Protein AF-A0A932XT31-F1 (afdb_monomer_lite)

Sequence (145 aa):
MKSQLTGRKRIWKVDCRSLEIVIAASFEWRELFDVLKGSFRTCSSNENVLETQMYALVHQCCHSNNSASRKLEFLLNYRYQRFIEAVCQMDPSEVLQWVLSYSFGKKPGLAGITWAIGSDAREGFDCIRRHFHQRLQIYSVRKLL

Structure (mmCIF, N/CA/C/O backbone):
data_AF-A0A932XT31-F1
#
_entry.id   AF-A0A932XT31-F1
#
loop_
_atom_site.group_PDB
_atom_site.id
_atom_site.type_symbol
_atom_site.label_atom_id
_atom_site.label_alt_id
_atom_site.label_comp_id
_atom_site.label_asym_id
_atom_site.label_entity_id
_atom_site.label_seq_id
_atom_site.pdbx_PDB_ins_code
_atom_site.Cartn_x
_atom_site.Cartn_y
_atom_site.Cartn_z
_atom_site.occupancy
_atom_site.B_iso_or_equiv
_atom_site.auth_seq_id
_atom_site.auth_comp_id
_atom_site.auth_asym_id
_atom_site.auth_atom_id
_atom_site.pdbx_PDB_model_num
ATOM 1 N N . MET A 1 1 ? 8.008 -24.699 5.579 1.00 38.16 1 MET A N 1
ATOM 2 C CA . MET A 1 1 ? 7.205 -23.541 6.036 1.00 38.16 1 MET A CA 1
ATOM 3 C C . MET A 1 1 ? 6.257 -23.125 4.918 1.00 38.16 1 MET A C 1
ATOM 5 O O . MET A 1 1 ? 6.727 -22.632 3.904 1.00 38.16 1 MET A O 1
ATOM 9 N N . LYS A 1 2 ? 4.950 -23.389 5.043 1.00 30.50 2 LYS A N 1
ATOM 10 C CA . LYS A 1 2 ? 3.938 -22.887 4.094 1.00 30.50 2 LYS A CA 1
ATOM 11 C C . LYS A 1 2 ? 3.689 -21.410 4.423 1.00 30.50 2 LYS A C 1
ATOM 13 O O . LYS A 1 2 ? 3.323 -21.120 5.557 1.00 30.50 2 LYS A O 1
ATOM 18 N N . SER A 1 3 ? 3.947 -20.487 3.494 1.00 38.25 3 SER A N 1
ATOM 19 C CA . SER A 1 3 ? 3.737 -19.058 3.751 1.00 38.25 3 SER A CA 1
ATOM 20 C C . SER A 1 3 ? 2.239 -18.752 3.872 1.00 38.25 3 SER A C 1
ATOM 22 O O . SER A 1 3 ? 1.445 -19.049 2.979 1.00 38.25 3 SER A O 1
ATOM 24 N N . GLN A 1 4 ? 1.852 -18.168 5.006 1.00 44.31 4 GLN A N 1
ATOM 25 C CA . GLN A 1 4 ? 0.501 -17.704 5.342 1.00 44.31 4 GLN A CA 1
ATOM 26 C C . GLN A 1 4 ? 0.131 -16.414 4.574 1.00 44.31 4 GLN A C 1
ATOM 28 O O . GLN A 1 4 ? -0.285 -15.426 5.163 1.00 44.31 4 GLN A O 1
ATOM 33 N N . LEU A 1 5 ? 0.308 -16.384 3.249 1.00 54.66 5 LEU A N 1
ATOM 34 C CA . LEU A 1 5 ? -0.118 -15.254 2.400 1.00 54.66 5 LEU A CA 1
ATOM 35 C C . LEU A 1 5 ? -1.476 -15.504 1.717 1.00 54.66 5 LEU A C 1
ATOM 37 O O . LEU A 1 5 ? -1.864 -14.779 0.799 1.00 54.66 5 LEU A O 1
ATOM 41 N N . THR A 1 6 ? -2.212 -16.532 2.139 1.00 56.25 6 THR A N 1
ATOM 42 C CA . THR A 1 6 ? -3.589 -16.777 1.698 1.00 56.25 6 THR A CA 1
ATOM 43 C C . THR A 1 6 ? -4.494 -15.689 2.272 1.00 56.25 6 THR A C 1
ATOM 45 O O . THR A 1 6 ? -4.632 -15.596 3.486 1.00 56.25 6 THR A O 1
ATOM 48 N N . GLY A 1 7 ? -5.091 -14.859 1.411 1.00 72.88 7 GLY A N 1
ATOM 49 C CA . GLY A 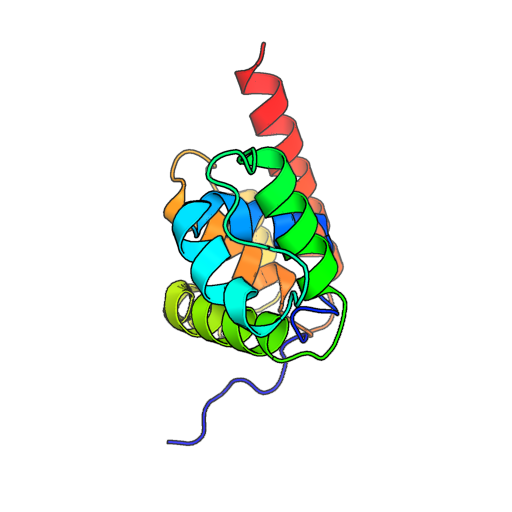1 7 ? -5.991 -13.774 1.832 1.00 72.88 7 GLY A CA 1
ATOM 50 C C . GLY A 1 7 ? -5.523 -12.361 1.489 1.00 72.88 7 GLY A C 1
ATOM 51 O O . GLY A 1 7 ? -6.047 -11.405 2.049 1.00 72.88 7 GLY A O 1
ATOM 52 N N . ARG A 1 8 ? -4.559 -12.197 0.571 1.00 89.12 8 ARG A N 1
ATOM 53 C CA . ARG A 1 8 ? -4.104 -10.872 0.125 1.00 89.12 8 ARG A CA 1
ATOM 54 C C . ARG A 1 8 ? -4.467 -10.550 -1.317 1.00 89.12 8 ARG A C 1
ATOM 56 O O . ARG A 1 8 ? -4.424 -11.401 -2.208 1.00 89.12 8 ARG A O 1
ATOM 63 N N . LYS A 1 9 ? -4.807 -9.283 -1.541 1.00 93.69 9 LYS A N 1
ATOM 64 C CA . LYS A 1 9 ? -4.980 -8.687 -2.860 1.00 93.69 9 LYS A CA 1
ATOM 65 C C . LYS A 1 9 ? -3.628 -8.689 -3.570 1.00 93.69 9 LYS A C 1
ATOM 67 O O . LYS A 1 9 ? -2.588 -8.409 -2.976 1.00 93.69 9 LYS A O 1
ATOM 72 N N . ARG A 1 10 ? -3.660 -8.994 -4.866 1.00 95.12 10 ARG A N 1
ATOM 73 C CA . ARG A 1 10 ? -2.512 -8.749 -5.745 1.00 95.12 10 ARG A CA 1
ATOM 74 C C . ARG A 1 10 ? -2.281 -7.246 -5.857 1.00 95.12 10 ARG A C 1
ATOM 76 O O . ARG A 1 10 ? -3.246 -6.494 -5.756 1.00 95.12 10 ARG A O 1
ATOM 83 N N . ILE A 1 11 ? -1.049 -6.815 -6.115 1.00 95.06 11 ILE A N 1
ATOM 84 C CA . ILE A 1 11 ? -0.699 -5.386 -6.207 1.00 95.06 11 ILE A CA 1
ATOM 85 C C . ILE A 1 11 ? -1.584 -4.618 -7.208 1.00 95.06 11 ILE A C 1
ATOM 87 O O . ILE A 1 11 ? -2.017 -3.516 -6.903 1.00 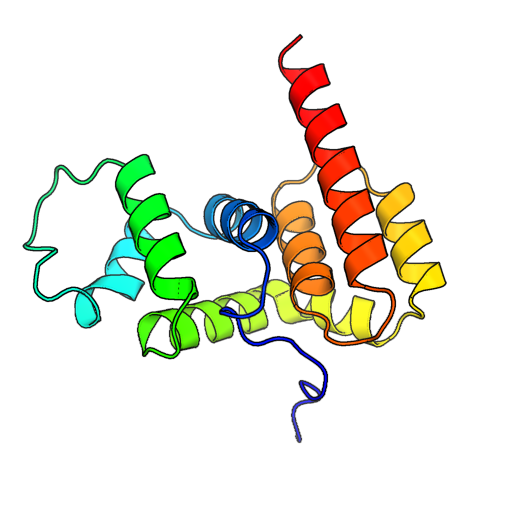95.06 11 ILE A O 1
ATOM 91 N N . TRP A 1 12 ? -1.980 -5.246 -8.323 1.00 94.44 12 TRP A N 1
ATOM 92 C CA . TRP A 1 12 ? -2.901 -4.676 -9.326 1.00 94.44 12 TRP A CA 1
ATOM 93 C C . TRP A 1 12 ? -4.380 -4.664 -8.913 1.00 94.44 12 TRP A C 1
ATOM 95 O O . TRP A 1 12 ? -5.249 -4.316 -9.706 1.00 94.44 12 TRP A O 1
ATOM 105 N N . LYS A 1 13 ? -4.693 -5.108 -7.695 1.00 94.88 13 LYS A N 1
ATOM 106 C CA . LYS A 1 13 ? -6.016 -5.001 -7.064 1.00 94.88 13 LYS A CA 1
ATOM 107 C C . LYS A 1 13 ? -6.003 -4.067 -5.848 1.00 94.88 13 LYS A C 1
ATOM 109 O O . LYS A 1 13 ? -7.050 -3.875 -5.232 1.00 94.88 13 LYS A O 1
ATOM 114 N N . VAL A 1 14 ? -4.838 -3.538 -5.469 1.00 95.25 14 VAL A N 1
ATOM 115 C CA . VAL A 1 14 ? -4.708 -2.514 -4.426 1.00 95.25 14 VAL A CA 1
ATOM 116 C C . VAL A 1 14 ? -5.075 -1.169 -5.043 1.00 95.25 14 VAL A C 1
ATOM 118 O O . VAL A 1 14 ? -4.770 -0.912 -6.206 1.00 95.25 14 VAL A O 1
ATOM 121 N N . ASP A 1 15 ? -5.758 -0.309 -4.291 1.00 94.56 15 ASP A N 1
ATOM 122 C CA . ASP A 1 15 ? -6.148 0.992 -4.822 1.00 94.56 15 ASP A CA 1
ATOM 123 C C . ASP A 1 15 ? -4.937 1.906 -5.057 1.00 94.56 15 ASP A C 1
ATOM 125 O O . ASP A 1 15 ? -3.917 1.827 -4.365 1.00 94.56 15 ASP A O 1
ATOM 129 N N . CYS A 1 16 ? -5.091 2.824 -6.010 1.00 94.06 16 CYS A N 1
ATOM 130 C CA . CYS A 1 16 ? -4.037 3.740 -6.430 1.00 94.06 16 CYS A CA 1
ATOM 131 C C . CYS A 1 16 ? -3.446 4.540 -5.266 1.00 94.06 16 CYS A C 1
ATOM 133 O O . CYS A 1 16 ? -2.236 4.728 -5.208 1.00 94.06 16 CYS A O 1
ATOM 135 N N . ARG A 1 17 ? -4.270 4.971 -4.302 1.00 93.31 17 ARG A N 1
ATOM 136 C CA . ARG A 1 17 ? -3.802 5.829 -3.213 1.00 93.31 17 ARG A CA 1
ATOM 137 C C . ARG A 1 17 ? -2.886 5.070 -2.262 1.00 93.31 17 ARG A C 1
ATOM 139 O O . ARG A 1 17 ? -1.835 5.588 -1.892 1.00 93.31 17 ARG A O 1
ATOM 146 N N . SER A 1 18 ? -3.258 3.843 -1.899 1.00 95.31 18 SER A N 1
ATOM 147 C CA . SER A 1 18 ? -2.384 2.957 -1.125 1.00 95.31 18 SER A CA 1
ATOM 148 C C . SER A 1 18 ? -1.078 2.677 -1.870 1.00 95.31 18 SER A C 1
ATOM 150 O O . SER A 1 18 ? -0.013 2.758 -1.262 1.00 95.31 18 SER A O 1
ATOM 152 N N . LEU A 1 19 ? -1.138 2.403 -3.178 1.00 94.50 19 LEU A N 1
ATOM 153 C CA . LEU A 1 19 ? 0.060 2.178 -3.994 1.00 94.50 19 LEU A CA 1
ATOM 154 C C . LEU A 1 19 ? 0.987 3.395 -3.998 1.00 94.50 19 LEU A C 1
ATOM 156 O O . LEU A 1 19 ? 2.166 3.250 -3.699 1.00 94.50 19 LEU A O 1
ATOM 160 N N . GLU A 1 20 ? 0.468 4.586 -4.281 1.00 91.38 20 GLU A N 1
ATOM 161 C CA . GLU A 1 20 ? 1.248 5.827 -4.322 1.00 91.38 20 GLU A CA 1
ATOM 162 C C . GLU A 1 20 ? 1.939 6.114 -2.987 1.00 91.38 20 GLU A C 1
ATOM 164 O O . GLU A 1 20 ? 3.145 6.353 -2.959 1.00 91.38 20 GLU A O 1
ATOM 169 N N . ILE A 1 21 ? 1.194 6.041 -1.875 1.00 91.69 21 ILE A N 1
ATOM 170 C CA . ILE A 1 21 ? 1.739 6.265 -0.528 1.00 91.69 21 ILE A CA 1
ATOM 171 C C . ILE A 1 21 ? 2.851 5.263 -0.238 1.00 91.69 21 ILE A C 1
ATOM 173 O O . ILE A 1 21 ? 3.928 5.645 0.218 1.00 91.69 21 ILE A O 1
ATOM 177 N N . VAL A 1 22 ? 2.583 3.977 -0.477 1.00 94.38 22 VAL A N 1
ATOM 178 C CA . VAL A 1 22 ? 3.522 2.911 -0.145 1.00 94.38 22 VAL A CA 1
ATOM 179 C C . VAL A 1 22 ? 4.765 3.034 -1.005 1.00 94.38 22 VAL A C 1
ATOM 181 O O . VAL A 1 22 ? 5.851 3.055 -0.444 1.00 94.38 22 VAL A O 1
ATOM 184 N N . ILE A 1 23 ? 4.641 3.171 -2.325 1.00 91.88 23 ILE A N 1
ATOM 185 C CA . ILE A 1 23 ? 5.792 3.277 -3.226 1.00 91.88 23 ILE A CA 1
ATOM 186 C C . ILE A 1 23 ? 6.651 4.496 -2.872 1.00 91.88 23 ILE A C 1
ATOM 188 O O . ILE A 1 23 ? 7.849 4.324 -2.650 1.00 91.88 23 ILE A O 1
ATOM 192 N N . ALA A 1 24 ? 6.051 5.683 -2.733 1.00 88.88 24 ALA A N 1
ATOM 193 C CA . ALA A 1 24 ? 6.782 6.916 -2.434 1.00 88.88 24 ALA A CA 1
ATOM 194 C C . ALA A 1 24 ? 7.447 6.911 -1.049 1.00 88.88 24 ALA A C 1
ATOM 196 O O . ALA A 1 24 ? 8.486 7.530 -0.851 1.00 88.88 24 ALA A O 1
ATOM 197 N N . ALA A 1 25 ? 6.867 6.213 -0.070 1.00 89.44 25 ALA A N 1
ATOM 198 C CA . ALA A 1 25 ? 7.463 6.083 1.258 1.00 89.44 25 ALA A CA 1
ATOM 199 C C . ALA A 1 25 ? 8.454 4.910 1.376 1.00 89.44 25 ALA A C 1
ATOM 201 O O . ALA A 1 25 ? 9.151 4.804 2.387 1.00 89.44 25 ALA A O 1
ATOM 202 N N . SER A 1 26 ? 8.483 4.012 0.387 1.00 91.06 26 SER A N 1
ATOM 203 C CA . SER A 1 26 ? 9.270 2.777 0.409 1.00 91.06 26 SER A CA 1
ATOM 204 C C . SER A 1 26 ? 10.565 2.886 -0.375 1.00 91.06 26 SER A C 1
ATOM 206 O O . SER A 1 26 ? 11.561 2.293 0.030 1.00 91.06 26 SER A O 1
ATOM 208 N N . PHE A 1 27 ? 10.540 3.533 -1.533 1.00 89.56 27 PHE A N 1
ATOM 209 C CA . PHE A 1 27 ? 11.620 3.434 -2.504 1.00 89.56 27 PHE A CA 1
ATOM 210 C C . PHE A 1 27 ? 12.109 4.815 -2.896 1.00 89.56 27 PHE A C 1
ATOM 212 O O . PHE A 1 27 ? 11.307 5.694 -3.195 1.00 89.56 27 PHE A O 1
ATOM 219 N N . GLU A 1 28 ? 13.426 4.959 -2.980 1.00 87.38 28 GLU A N 1
ATOM 220 C CA . GLU A 1 28 ? 14.021 6.049 -3.741 1.00 87.38 28 GLU A CA 1
ATOM 221 C C . GLU A 1 28 ? 13.740 5.820 -5.232 1.00 87.38 28 GLU A C 1
ATOM 223 O O . GLU A 1 28 ? 13.782 4.688 -5.725 1.00 87.38 28 GLU A O 1
ATOM 228 N N . TRP A 1 29 ? 13.484 6.888 -5.988 1.00 82.75 29 TRP A N 1
ATOM 229 C CA . TRP A 1 29 ? 13.102 6.767 -7.401 1.00 82.75 29 TRP A CA 1
ATOM 230 C C . TRP A 1 29 ? 14.155 6.036 -8.253 1.00 82.75 29 TRP A C 1
ATOM 232 O O . TRP A 1 29 ? 13.815 5.362 -9.226 1.00 82.75 29 TRP A O 1
ATOM 242 N N . ARG A 1 30 ? 15.436 6.107 -7.865 1.00 83.62 30 ARG A N 1
ATOM 243 C CA . ARG A 1 30 ? 16.530 5.381 -8.531 1.00 83.62 30 ARG A CA 1
ATOM 244 C C . ARG A 1 30 ? 16.411 3.866 -8.367 1.00 83.62 30 ARG A C 1
ATOM 246 O O . ARG A 1 30 ? 16.647 3.139 -9.323 1.00 83.62 30 ARG A O 1
ATOM 253 N N . GLU A 1 31 ? 15.979 3.386 -7.201 1.00 84.38 31 GLU A N 1
ATOM 254 C CA . GLU A 1 31 ? 15.735 1.953 -6.977 1.00 84.38 31 GLU A CA 1
ATOM 255 C C . GLU A 1 31 ? 14.580 1.450 -7.853 1.00 84.38 31 GLU A C 1
ATOM 257 O O . GLU A 1 31 ? 14.605 0.330 -8.366 1.00 84.38 31 GLU A O 1
ATOM 262 N N . LEU A 1 32 ? 13.567 2.297 -8.061 1.00 85.06 32 LEU A N 1
ATOM 263 C CA . LEU A 1 32 ? 12.428 1.979 -8.920 1.00 85.06 32 LEU A CA 1
ATOM 264 C C . LEU A 1 32 ? 12.845 1.844 -10.385 1.00 85.06 32 LEU A C 1
ATOM 266 O O . LEU A 1 32 ? 12.321 0.973 -11.078 1.00 85.06 32 LEU A O 1
ATOM 270 N N . PHE A 1 33 ? 13.826 2.626 -10.841 1.00 82.31 33 PHE A N 1
ATOM 271 C CA . PHE A 1 33 ? 14.376 2.482 -12.187 1.00 82.31 33 PHE A CA 1
ATOM 272 C C . PHE A 1 33 ? 14.906 1.063 -12.429 1.00 82.31 33 PHE A C 1
ATOM 274 O O . PHE A 1 33 ? 14.545 0.435 -13.422 1.00 82.31 33 PHE A O 1
ATOM 281 N N . ASP A 1 34 ? 15.674 0.502 -11.493 1.00 80.62 34 ASP A N 1
ATOM 282 C CA . ASP A 1 34 ? 16.218 -0.858 -11.616 1.00 80.62 34 ASP A CA 1
ATOM 283 C C . ASP A 1 34 ? 15.135 -1.942 -11.575 1.00 80.62 34 ASP A C 1
ATOM 285 O O . ASP A 1 34 ? 15.247 -2.995 -12.215 1.00 80.62 34 ASP A O 1
ATOM 289 N N . VAL A 1 35 ? 14.049 -1.698 -10.840 1.00 81.69 35 VAL A N 1
ATOM 290 C CA . VAL A 1 35 ? 12.875 -2.579 -10.849 1.00 81.69 35 VAL A CA 1
ATOM 291 C C . VAL A 1 35 ? 12.174 -2.550 -12.212 1.00 81.6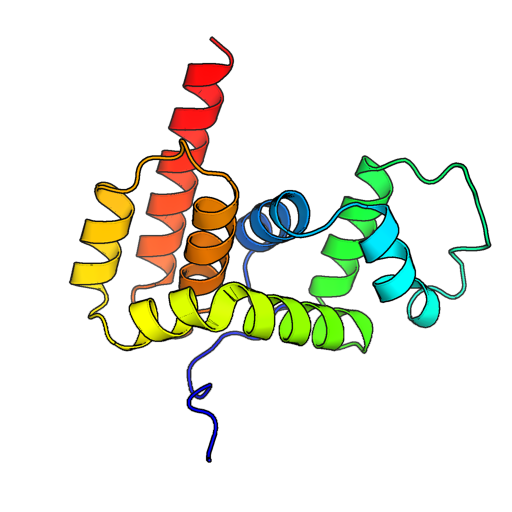9 35 VAL A C 1
ATOM 293 O O . VAL A 1 35 ? 11.697 -3.586 -12.682 1.00 81.69 35 VAL A O 1
ATOM 296 N N . LEU A 1 36 ? 12.157 -1.390 -12.86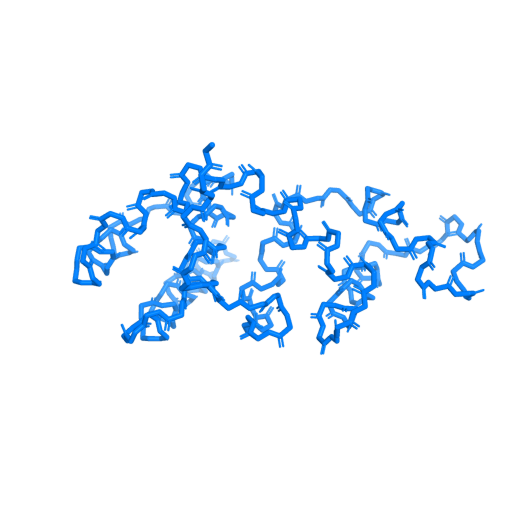5 1.00 79.19 36 LEU A N 1
ATOM 297 C CA . LEU A 1 36 ? 11.443 -1.132 -14.110 1.00 79.19 36 LEU A CA 1
ATOM 298 C C . LEU A 1 36 ? 12.267 -1.362 -15.389 1.00 79.19 36 LEU A C 1
ATOM 300 O O . LEU A 1 36 ? 11.677 -1.575 -16.450 1.00 79.19 36 LEU A O 1
ATOM 304 N N . LYS A 1 37 ? 13.603 -1.396 -15.307 1.00 74.25 37 LYS A N 1
ATOM 305 C CA . LYS A 1 37 ? 14.544 -1.494 -16.443 1.00 74.25 37 LYS A CA 1
ATOM 306 C C . LYS A 1 37 ? 14.289 -2.682 -17.381 1.00 74.25 37 LYS A C 1
ATOM 308 O O . LYS A 1 37 ? 14.569 -2.601 -18.569 1.00 74.25 37 LYS A O 1
ATOM 313 N N . GLY A 1 38 ? 13.728 -3.780 -16.867 1.00 66.50 38 GLY A N 1
ATOM 314 C CA . GLY A 1 38 ? 13.344 -4.953 -17.667 1.00 66.50 38 GLY A CA 1
ATOM 315 C C . GLY A 1 38 ? 11.912 -4.930 -18.221 1.00 66.50 38 GLY A C 1
ATOM 316 O O . GLY A 1 38 ? 11.556 -5.797 -19.013 1.00 66.50 38 GLY A O 1
ATOM 317 N N . SER A 1 39 ? 11.082 -3.975 -17.791 1.00 67.31 39 SER A N 1
ATOM 318 C CA . SER A 1 39 ? 9.655 -3.890 -18.144 1.00 67.31 39 SER A CA 1
ATOM 319 C C . SER A 1 39 ? 9.357 -2.800 -19.171 1.00 67.31 39 SER A C 1
ATOM 321 O O . SER A 1 39 ? 8.389 -2.918 -19.919 1.00 67.31 39 SER A O 1
ATOM 323 N N . PHE A 1 40 ? 10.208 -1.778 -19.271 1.00 62.38 40 PHE A N 1
ATOM 324 C CA . PHE A 1 40 ? 10.095 -0.739 -20.290 1.00 62.38 40 PHE A CA 1
ATOM 325 C C . PHE A 1 40 ? 11.198 -0.888 -21.335 1.00 62.38 40 PHE A C 1
ATOM 327 O O . PHE A 1 40 ? 12.356 -0.576 -21.076 1.00 62.38 40 PHE A O 1
ATOM 334 N N . ARG A 1 41 ? 10.828 -1.292 -22.556 1.00 54.28 41 ARG A N 1
ATOM 335 C CA . ARG A 1 41 ? 11.733 -1.258 -23.723 1.00 54.28 41 ARG A CA 1
ATOM 336 C C . ARG A 1 41 ? 12.161 0.166 -24.113 1.00 54.28 41 ARG A C 1
ATOM 338 O O . ARG A 1 41 ? 13.109 0.322 -24.869 1.00 54.28 41 ARG A O 1
ATOM 345 N N . THR A 1 42 ? 11.470 1.186 -23.605 1.00 51.81 42 THR A N 1
ATOM 346 C CA . THR A 1 42 ? 11.617 2.601 -23.982 1.00 51.81 42 THR A CA 1
ATOM 347 C C . THR A 1 42 ? 12.170 3.499 -22.878 1.00 51.81 42 THR A C 1
ATOM 349 O O . THR A 1 42 ? 12.339 4.691 -23.115 1.00 51.81 42 THR A O 1
ATOM 352 N N . CYS A 1 43 ? 12.516 2.973 -21.696 1.00 51.03 43 CYS A N 1
ATOM 353 C CA . CYS A 1 43 ? 13.286 3.750 -20.717 1.00 51.03 43 CYS A CA 1
ATOM 354 C C . CYS A 1 43 ? 14.772 3.703 -21.109 1.00 51.03 43 CYS A C 1
ATOM 356 O O . CYS A 1 43 ? 15.625 3.156 -20.413 1.00 51.03 43 CYS A O 1
ATOM 358 N N . SER A 1 44 ? 15.062 4.197 -22.313 1.00 46.94 44 SER A N 1
ATOM 359 C CA . SER A 1 44 ? 16.408 4.362 -22.839 1.00 46.94 44 SER A CA 1
ATOM 360 C C . SER A 1 44 ? 17.125 5.390 -21.977 1.00 46.94 44 SER A C 1
ATOM 362 O O . SER A 1 44 ? 16.851 6.573 -22.129 1.00 46.94 44 SER A O 1
ATOM 364 N N . SER A 1 45 ? 17.946 4.915 -21.033 1.00 50.12 45 SER A N 1
ATOM 365 C CA . SER A 1 45 ? 19.151 5.562 -20.472 1.00 50.12 45 SER A CA 1
ATOM 366 C C . SER A 1 45 ? 19.121 7.076 -20.200 1.00 50.12 45 SER A C 1
ATOM 368 O O . SER A 1 45 ? 20.173 7.706 -20.179 1.00 50.12 45 SER A O 1
ATOM 370 N N . ASN A 1 46 ? 17.954 7.680 -20.000 1.00 51.62 46 ASN A N 1
ATOM 371 C CA . ASN A 1 46 ? 17.846 9.119 -19.856 1.00 51.62 46 ASN A CA 1
ATOM 372 C C . ASN A 1 46 ? 18.098 9.471 -18.396 1.00 51.62 46 ASN A C 1
ATOM 374 O O . ASN A 1 46 ? 17.246 9.261 -17.536 1.00 51.62 46 ASN A O 1
ATOM 378 N N . GLU A 1 47 ? 19.249 10.085 -18.145 1.00 54.69 47 GLU A N 1
ATOM 379 C CA . GLU A 1 47 ? 19.633 10.715 -16.875 1.00 54.69 47 GLU A CA 1
ATOM 380 C C . GLU A 1 47 ? 18.665 11.841 -16.436 1.00 54.69 47 GLU A C 1
ATOM 382 O O . GLU A 1 47 ? 18.810 12.400 -15.354 1.00 54.69 47 GLU A O 1
ATOM 387 N N . ASN A 1 48 ? 17.630 12.125 -17.239 1.00 59.25 48 ASN A N 1
ATOM 388 C CA . ASN A 1 48 ? 16.659 13.204 -17.066 1.00 59.25 48 ASN A CA 1
ATOM 389 C C . ASN A 1 48 ? 15.242 12.741 -16.672 1.00 59.25 48 ASN A C 1
ATOM 391 O O . ASN A 1 48 ? 14.304 13.533 -16.778 1.00 59.25 48 ASN A O 1
ATOM 395 N N . VAL A 1 49 ? 15.032 11.484 -16.258 1.00 67.31 49 VAL A N 1
ATOM 396 C CA . VAL A 1 49 ? 13.707 11.086 -15.746 1.00 67.31 49 VAL A CA 1
ATOM 397 C C . VAL A 1 49 ? 13.452 11.805 -14.423 1.00 67.31 49 VAL A C 1
ATOM 399 O O . VAL A 1 49 ? 14.129 11.556 -13.427 1.00 67.31 49 VAL A O 1
ATOM 402 N N . LEU A 1 50 ? 12.461 12.698 -14.413 1.00 76.88 50 LEU A N 1
ATOM 403 C CA . LEU A 1 50 ? 12.039 13.386 -13.197 1.00 76.88 50 LEU A CA 1
ATOM 404 C C . LEU A 1 50 ? 11.460 12.369 -12.205 1.00 76.88 50 LEU A C 1
ATOM 406 O O . LEU A 1 50 ? 10.736 11.450 -12.592 1.00 76.88 50 LEU A O 1
ATOM 410 N N . GLU A 1 51 ? 11.711 12.573 -10.914 1.00 81.25 51 GLU A N 1
ATOM 411 C CA . GLU A 1 51 ? 11.194 11.718 -9.838 1.00 81.25 51 GLU A CA 1
ATOM 412 C C . GLU A 1 51 ? 9.672 11.488 -9.950 1.00 81.25 51 GLU A C 1
ATOM 414 O O . GLU A 1 51 ? 9.183 10.364 -9.830 1.00 81.25 51 GLU A O 1
ATOM 419 N N . THR A 1 52 ? 8.913 12.532 -10.285 1.00 79.31 52 THR A N 1
ATOM 420 C CA . THR A 1 52 ? 7.456 12.456 -10.475 1.00 79.31 52 THR A CA 1
ATOM 421 C C . THR A 1 52 ? 7.045 11.568 -11.652 1.00 79.31 52 THR A C 1
ATOM 423 O O . THR A 1 52 ? 6.055 10.842 -11.558 1.00 79.31 52 THR A O 1
ATOM 426 N N . GLN A 1 53 ? 7.814 11.574 -12.745 1.00 82.50 53 GLN A N 1
ATOM 427 C CA . GLN A 1 53 ? 7.585 10.693 -13.893 1.00 82.50 53 GLN A CA 1
ATOM 428 C C . GLN A 1 53 ? 7.871 9.236 -13.525 1.00 82.50 53 GLN A C 1
ATOM 430 O O . GLN A 1 53 ? 7.130 8.346 -13.941 1.00 82.50 53 GLN A O 1
ATOM 435 N N . MET A 1 54 ? 8.892 8.990 -12.696 1.00 84.06 54 MET A N 1
ATOM 436 C CA . MET A 1 54 ? 9.206 7.645 -12.216 1.00 84.06 54 MET A CA 1
ATOM 437 C C . MET A 1 54 ? 8.043 7.049 -11.422 1.00 84.06 54 MET A C 1
ATOM 439 O O . MET A 1 54 ? 7.600 5.937 -11.711 1.00 84.06 54 MET A O 1
ATOM 443 N N . TYR A 1 55 ? 7.489 7.801 -10.468 1.00 83.94 55 TYR A N 1
ATOM 444 C CA . TYR A 1 55 ? 6.343 7.330 -9.689 1.00 83.94 55 TYR A CA 1
ATOM 445 C C . TYR A 1 55 ? 5.104 7.078 -10.556 1.00 83.94 55 TYR A C 1
ATOM 447 O O . TYR A 1 55 ? 4.406 6.087 -10.337 1.00 83.94 55 TYR A O 1
ATOM 455 N N . ALA A 1 56 ? 4.858 7.909 -11.574 1.00 83.94 56 ALA A N 1
ATOM 456 C CA . ALA A 1 56 ? 3.765 7.691 -12.520 1.00 83.94 56 ALA A CA 1
ATOM 457 C C . ALA A 1 56 ? 3.943 6.391 -13.329 1.00 83.94 56 ALA A C 1
ATOM 459 O O . ALA A 1 56 ? 2.995 5.616 -13.466 1.00 83.94 56 ALA A O 1
ATOM 460 N N . LEU A 1 57 ? 5.159 6.111 -13.810 1.00 86.50 57 LEU A N 1
ATOM 461 C CA . LEU A 1 57 ? 5.474 4.874 -14.536 1.00 86.50 57 LEU A CA 1
ATOM 462 C C . LEU A 1 57 ? 5.315 3.636 -13.648 1.00 86.50 57 LEU A C 1
ATOM 464 O O . LEU A 1 57 ? 4.702 2.650 -14.059 1.00 86.50 57 LEU A O 1
ATOM 468 N N . VAL A 1 58 ? 5.816 3.693 -12.410 1.00 87.19 58 VAL A N 1
ATOM 469 C CA . VAL A 1 58 ? 5.656 2.604 -11.434 1.00 87.19 58 VAL A CA 1
ATOM 470 C C . VAL A 1 58 ? 4.182 2.341 -11.154 1.00 87.19 58 VAL A C 1
ATOM 472 O O . VAL A 1 58 ? 3.747 1.191 -11.188 1.00 87.19 58 VAL A O 1
ATOM 475 N N . HIS A 1 59 ? 3.402 3.396 -10.919 1.00 88.06 59 HIS A N 1
ATOM 476 C CA . HIS A 1 59 ? 1.968 3.291 -10.684 1.00 88.06 59 HIS A CA 1
ATOM 477 C C . HIS A 1 59 ? 1.264 2.584 -11.855 1.00 88.06 59 HIS A C 1
ATOM 479 O O . HIS A 1 59 ? 0.531 1.621 -11.632 1.00 88.06 59 HIS A O 1
ATOM 485 N N . GLN A 1 60 ? 1.544 2.976 -13.100 1.00 86.88 60 GLN A N 1
ATOM 486 C CA . GLN A 1 60 ? 0.985 2.311 -14.283 1.00 86.88 60 GLN A CA 1
ATOM 487 C C . GLN A 1 60 ? 1.385 0.830 -14.364 1.00 86.88 60 GLN A C 1
ATOM 489 O O . GLN A 1 60 ? 0.541 -0.028 -14.633 1.00 86.88 60 GLN A O 1
ATOM 494 N N . CYS 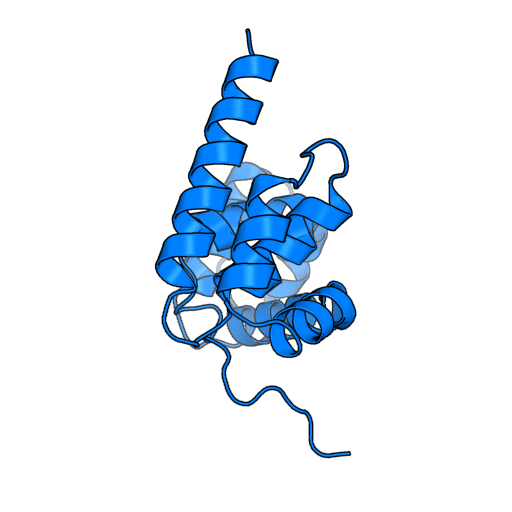A 1 61 ? 2.646 0.498 -14.069 1.00 87.06 61 CYS A N 1
ATOM 495 C CA . CYS A 1 61 ? 3.105 -0.890 -14.030 1.00 87.06 61 CYS A CA 1
ATOM 496 C C . CYS A 1 61 ? 2.381 -1.731 -12.982 1.00 87.06 61 CYS A C 1
ATOM 498 O O . CYS A 1 61 ? 2.114 -2.908 -13.231 1.00 87.06 61 CYS A O 1
ATOM 500 N N . CYS A 1 62 ? 2.058 -1.156 -11.825 1.00 90.38 62 CYS A N 1
ATOM 501 C CA . CYS A 1 62 ? 1.407 -1.875 -10.736 1.00 90.38 62 CYS A CA 1
ATOM 502 C C . CYS A 1 62 ? -0.007 -2.359 -11.082 1.00 90.38 62 CYS A C 1
ATOM 504 O O . CYS A 1 62 ? -0.452 -3.305 -10.446 1.00 90.38 62 CYS A O 1
ATOM 506 N N . HIS A 1 63 ? -0.677 -1.793 -12.095 1.00 89.62 63 HIS A N 1
ATOM 507 C CA . HIS A 1 63 ? -2.064 -2.122 -12.479 1.00 89.62 63 HIS A CA 1
ATOM 508 C C . HIS A 1 63 ? -2.224 -3.299 -13.442 1.00 89.62 63 HIS A C 1
ATOM 510 O O . HIS A 1 63 ? -3.325 -3.592 -13.903 1.00 89.62 63 HIS A O 1
ATOM 516 N N . SER A 1 64 ? -1.145 -4.013 -13.754 1.00 88.94 64 SER A N 1
ATOM 517 C CA . SER A 1 64 ? -1.217 -5.206 -14.597 1.00 88.94 64 SER A CA 1
ATOM 518 C C . SER A 1 64 ? -0.371 -6.344 -14.042 1.00 88.94 64 SER A C 1
ATOM 520 O O . SER A 1 64 ? 0.554 -6.152 -13.255 1.00 88.94 64 SER A O 1
ATOM 522 N N . ASN A 1 65 ? -0.704 -7.569 -14.440 1.00 91.56 65 ASN A N 1
ATOM 523 C CA . ASN A 1 65 ? 0.044 -8.760 -14.061 1.00 91.56 65 ASN A CA 1
ATOM 524 C C . ASN A 1 65 ? 1.302 -8.895 -14.938 1.00 91.56 65 ASN A C 1
ATOM 526 O O . ASN A 1 65 ? 1.276 -9.574 -15.962 1.00 91.56 65 ASN A O 1
ATOM 530 N N . ASN A 1 66 ? 2.394 -8.247 -14.537 1.00 88.56 66 ASN A N 1
ATOM 531 C CA . ASN A 1 66 ? 3.670 -8.235 -15.250 1.00 88.56 66 ASN A CA 1
ATOM 532 C C . ASN A 1 66 ? 4.841 -8.526 -14.289 1.00 88.56 66 ASN A C 1
ATOM 534 O O . ASN A 1 66 ? 4.656 -8.725 -13.087 1.00 88.56 66 ASN A O 1
ATOM 538 N N . SER A 1 67 ? 6.060 -8.622 -14.821 1.00 89.31 67 SER A N 1
ATOM 539 C CA . SER A 1 67 ? 7.255 -8.935 -14.028 1.00 89.31 67 SER A CA 1
ATOM 540 C C . SER A 1 67 ? 7.587 -7.846 -13.002 1.00 89.31 67 SER A C 1
ATOM 542 O O . SER A 1 67 ? 7.876 -8.182 -11.853 1.00 89.31 67 SER A O 1
ATOM 544 N N . ALA A 1 68 ? 7.501 -6.563 -13.372 1.00 89.31 68 ALA A N 1
ATOM 545 C CA . ALA A 1 68 ? 7.726 -5.447 -12.452 1.00 89.31 68 ALA A CA 1
ATOM 546 C C . ALA A 1 68 ? 6.719 -5.436 -11.300 1.00 89.31 68 ALA A C 1
ATOM 548 O O . ALA A 1 68 ? 7.127 -5.341 -10.145 1.00 89.31 68 ALA A O 1
ATOM 549 N N . SER A 1 69 ? 5.423 -5.589 -11.578 1.00 91.94 69 SER A N 1
ATOM 550 C CA . SER A 1 69 ? 4.388 -5.575 -10.543 1.00 91.94 69 SER A CA 1
ATOM 551 C C . SER A 1 69 ? 4.564 -6.735 -9.567 1.00 91.94 69 SER A C 1
ATOM 553 O O . SER A 1 69 ? 4.534 -6.527 -8.357 1.00 91.94 69 SER A O 1
ATOM 555 N N . ARG A 1 70 ? 4.877 -7.942 -10.054 1.00 92.19 70 ARG A N 1
ATOM 556 C CA . ARG A 1 70 ? 5.217 -9.086 -9.190 1.00 92.19 70 ARG A CA 1
ATOM 557 C C . ARG A 1 70 ? 6.475 -8.843 -8.355 1.00 92.19 70 ARG A C 1
ATOM 559 O O . ARG A 1 70 ? 6.505 -9.223 -7.188 1.00 92.19 70 ARG A O 1
ATOM 566 N N . LYS A 1 71 ? 7.506 -8.215 -8.932 1.00 92.25 71 LYS A N 1
ATOM 567 C CA . LYS A 1 71 ? 8.745 -7.877 -8.217 1.00 92.25 71 LYS A CA 1
ATOM 568 C C . LYS A 1 71 ? 8.486 -6.840 -7.120 1.00 92.25 71 LYS A C 1
ATOM 570 O O . LYS A 1 71 ? 8.942 -7.034 -5.999 1.00 92.25 71 LYS A O 1
ATOM 575 N N . LEU A 1 72 ? 7.711 -5.794 -7.407 1.00 93.38 72 LEU A N 1
ATOM 576 C CA . LEU A 1 72 ? 7.299 -4.793 -6.417 1.00 93.38 72 LEU A CA 1
ATOM 577 C C . LEU A 1 72 ? 6.445 -5.409 -5.311 1.00 93.38 72 LEU A C 1
ATOM 579 O O . LEU A 1 72 ? 6.718 -5.182 -4.137 1.00 93.38 72 LEU A O 1
ATOM 583 N N . GLU A 1 73 ? 5.462 -6.238 -5.667 1.00 95.00 73 GLU A N 1
ATOM 584 C CA . GLU A 1 73 ? 4.635 -6.967 -4.704 1.00 95.00 73 GLU A CA 1
ATOM 585 C C . GLU A 1 73 ? 5.502 -7.804 -3.756 1.00 95.00 73 GLU A C 1
ATOM 587 O O . GLU A 1 73 ? 5.333 -7.732 -2.540 1.00 95.00 73 GLU A O 1
ATOM 592 N N . PHE A 1 74 ? 6.470 -8.550 -4.296 1.00 94.06 74 PHE A N 1
ATOM 593 C CA . PHE A 1 74 ? 7.414 -9.329 -3.498 1.00 94.06 74 PHE A CA 1
ATOM 594 C C . PHE A 1 74 ? 8.234 -8.446 -2.547 1.00 94.06 74 PHE A C 1
ATOM 596 O O . PHE A 1 74 ? 8.290 -8.733 -1.352 1.00 94.06 74 PHE A O 1
ATOM 603 N N . LEU A 1 75 ? 8.827 -7.358 -3.050 1.00 94.38 75 LEU A N 1
ATOM 604 C CA . LEU A 1 75 ? 9.645 -6.445 -2.245 1.00 94.38 75 LEU A CA 1
ATOM 605 C C . LEU A 1 75 ? 8.839 -5.801 -1.113 1.00 94.38 75 LEU A C 1
ATOM 607 O O . LEU A 1 75 ? 9.309 -5.747 0.022 1.00 94.38 75 LEU A O 1
ATOM 611 N N . LEU A 1 76 ? 7.615 -5.356 -1.398 1.00 95.25 76 LEU A N 1
ATOM 612 C CA . LEU A 1 76 ? 6.723 -4.765 -0.403 1.00 95.25 76 LEU A CA 1
ATOM 613 C C . LEU A 1 76 ? 6.275 -5.791 0.641 1.00 95.25 76 LEU A C 1
ATOM 615 O O . LEU A 1 76 ? 6.239 -5.489 1.833 1.00 95.25 76 LEU A O 1
ATOM 619 N N . ASN A 1 77 ? 5.973 -7.020 0.218 1.00 95.56 77 ASN A N 1
ATOM 620 C CA . ASN A 1 77 ? 5.612 -8.108 1.127 1.00 95.56 77 ASN A CA 1
ATOM 621 C C . ASN A 1 77 ? 6.756 -8.475 2.062 1.00 95.56 77 ASN A C 1
ATOM 623 O O . ASN A 1 77 ? 6.526 -8.646 3.254 1.00 95.56 77 ASN A O 1
ATOM 627 N N . TYR A 1 78 ? 7.970 -8.560 1.525 1.00 94.62 78 TYR A N 1
ATOM 628 C CA . TYR A 1 78 ? 9.166 -8.830 2.305 1.00 94.62 78 TYR A CA 1
ATOM 629 C C . TYR A 1 78 ? 9.449 -7.694 3.296 1.00 94.62 78 TYR A C 1
ATOM 631 O O . TYR A 1 78 ? 9.586 -7.921 4.496 1.00 94.62 78 TYR A O 1
ATOM 639 N N . ARG A 1 79 ? 9.460 -6.444 2.818 1.00 94.88 79 ARG A N 1
ATOM 640 C CA . ARG A 1 79 ? 9.780 -5.265 3.633 1.00 94.88 79 ARG A CA 1
ATOM 641 C C . ARG A 1 79 ? 8.788 -5.037 4.774 1.00 94.88 79 ARG A C 1
ATOM 643 O O . ARG A 1 79 ? 9.193 -4.632 5.861 1.00 94.88 79 ARG A O 1
ATOM 650 N N . TYR A 1 80 ? 7.504 -5.296 4.540 1.00 95.62 80 TYR A N 1
ATOM 651 C CA . TYR A 1 80 ? 6.435 -5.020 5.503 1.00 95.62 80 TYR A CA 1
ATOM 652 C C . TYR A 1 80 ? 5.829 -6.274 6.125 1.00 95.62 80 TYR A C 1
ATOM 654 O O . TYR A 1 80 ? 4.738 -6.204 6.693 1.00 95.62 80 TYR A O 1
ATOM 662 N N . GLN A 1 81 ? 6.544 -7.401 6.076 1.00 94.69 81 GLN A N 1
ATOM 663 C CA . GLN A 1 81 ? 6.077 -8.686 6.593 1.00 94.69 81 GLN A CA 1
ATOM 664 C C . GLN A 1 81 ? 5.530 -8.578 8.023 1.00 94.69 81 GLN A C 1
ATOM 666 O O . GLN A 1 81 ? 4.430 -9.046 8.285 1.00 94.69 81 GLN A O 1
ATOM 671 N N . ARG A 1 82 ? 6.224 -7.866 8.920 1.00 94.44 82 ARG A N 1
ATOM 672 C CA . ARG A 1 82 ? 5.791 -7.705 10.322 1.00 94.44 82 ARG A CA 1
ATOM 673 C C . ARG A 1 82 ? 4.452 -6.972 10.465 1.00 94.44 82 ARG A C 1
ATOM 675 O O . ARG A 1 82 ? 3.668 -7.306 11.344 1.00 94.44 82 ARG A O 1
ATOM 682 N N . PHE A 1 83 ? 4.186 -5.976 9.616 1.00 94.62 83 PHE A N 1
ATOM 683 C CA . PHE A 1 83 ? 2.903 -5.260 9.615 1.00 94.62 83 PHE A CA 1
ATOM 684 C C . PHE A 1 83 ? 1.786 -6.141 9.064 1.00 94.62 83 PHE A C 1
ATOM 686 O O . PHE A 1 83 ? 0.687 -6.144 9.607 1.00 94.62 83 PHE A O 1
ATOM 693 N N . ILE A 1 84 ? 2.083 -6.896 8.005 1.00 95.50 84 ILE A N 1
ATOM 694 C CA . ILE A 1 84 ? 1.150 -7.856 7.412 1.00 95.50 84 ILE A CA 1
ATOM 695 C C . ILE A 1 84 ? 0.780 -8.922 8.445 1.00 95.50 84 ILE A C 1
ATOM 697 O O . ILE A 1 84 ? -0.399 -9.139 8.687 1.00 95.50 84 ILE A O 1
ATOM 701 N N . GLU A 1 85 ? 1.770 -9.534 9.094 1.00 93.94 85 GLU A N 1
ATOM 702 C CA . GLU A 1 85 ? 1.560 -10.540 10.137 1.00 93.94 85 GLU A CA 1
ATOM 703 C C . GLU A 1 85 ? 0.725 -9.982 11.290 1.00 93.94 85 GLU A C 1
ATOM 705 O O . GLU A 1 85 ? -0.252 -10.612 11.677 1.00 93.94 85 GLU A O 1
ATOM 710 N N . ALA A 1 86 ? 1.042 -8.781 11.784 1.00 93.38 86 ALA A N 1
ATOM 711 C CA . ALA A 1 86 ? 0.260 -8.141 12.839 1.00 93.38 86 ALA A CA 1
ATOM 712 C C . ALA A 1 86 ? -1.207 -7.935 12.430 1.00 93.38 86 ALA A C 1
ATOM 714 O O . ALA A 1 86 ? -2.105 -8.314 13.173 1.00 93.38 86 ALA A O 1
ATOM 715 N N . VAL A 1 87 ? -1.457 -7.392 11.232 1.00 94.56 87 VAL A N 1
ATOM 716 C CA . VAL A 1 87 ? -2.819 -7.188 10.715 1.00 94.56 87 VAL A CA 1
ATOM 717 C C . VAL A 1 87 ? -3.555 -8.514 10.539 1.00 94.56 87 VAL A C 1
ATOM 719 O O . VAL A 1 87 ? -4.730 -8.599 10.886 1.00 94.56 87 VAL A O 1
ATOM 722 N N . CYS A 1 88 ? -2.892 -9.554 10.029 1.00 91.94 88 CYS A N 1
ATOM 723 C CA . CYS A 1 88 ? -3.503 -10.865 9.813 1.00 91.94 88 CYS A CA 1
ATOM 724 C C . CYS A 1 88 ? -3.950 -11.549 11.111 1.00 91.94 88 CYS A C 1
ATOM 726 O O . CYS A 1 88 ? -4.890 -12.336 11.060 1.00 91.94 88 CYS A O 1
ATOM 728 N N . GLN A 1 89 ? -3.303 -11.259 12.244 1.00 92.38 89 GLN A N 1
ATOM 729 C CA . GLN A 1 89 ? -3.679 -11.807 13.554 1.00 92.38 89 GLN A CA 1
ATOM 730 C C . GLN A 1 89 ? -4.760 -10.990 14.277 1.00 92.38 89 GLN A C 1
ATOM 732 O O . GLN A 1 89 ? -5.252 -11.434 15.307 1.00 92.38 89 GLN A O 1
ATOM 737 N N . MET A 1 90 ? -5.111 -9.809 13.763 1.00 94.25 90 MET A N 1
ATOM 738 C CA . MET A 1 90 ? -6.122 -8.929 14.349 1.00 94.25 90 MET A CA 1
ATOM 739 C C . MET A 1 90 ? -7.471 -9.094 13.658 1.00 94.25 90 MET A C 1
ATOM 741 O O . MET A 1 90 ? -7.546 -9.269 12.431 1.00 94.25 90 MET A O 1
ATOM 745 N N . ASP A 1 91 ? -8.538 -8.924 14.430 1.00 93.69 91 ASP A N 1
ATOM 746 C CA . ASP A 1 91 ? -9.878 -8.764 13.880 1.00 93.69 91 ASP A CA 1
ATOM 747 C C . ASP A 1 91 ? -10.028 -7.397 13.183 1.00 93.69 91 ASP A C 1
ATOM 749 O O . ASP A 1 91 ? -9.385 -6.415 13.572 1.00 93.69 91 ASP A O 1
ATOM 753 N N . PRO A 1 92 ? -10.901 -7.266 12.162 1.00 94.00 92 PRO A N 1
ATOM 754 C CA . PRO A 1 92 ? -11.100 -5.994 11.461 1.00 94.00 92 PRO A CA 1
ATOM 755 C C . PRO A 1 92 ? -11.436 -4.816 12.395 1.00 94.00 92 PRO A C 1
ATOM 757 O O . PRO A 1 92 ? -11.001 -3.688 12.159 1.00 94.00 92 PRO A O 1
ATOM 760 N N . SER A 1 93 ? -12.183 -5.059 13.474 1.00 94.88 93 SER A N 1
ATOM 761 C CA . SER A 1 93 ? -12.518 -4.045 14.484 1.00 94.88 93 SER A CA 1
ATOM 762 C C . SER A 1 93 ? -11.283 -3.548 15.242 1.00 94.88 93 SER A C 1
ATOM 764 O O . SER A 1 93 ? -11.144 -2.344 15.462 1.00 94.88 93 SER A O 1
ATOM 766 N N . GLU A 1 94 ? -10.358 -4.440 15.591 1.00 95.75 94 GLU A N 1
ATOM 767 C CA . GLU A 1 94 ? -9.096 -4.103 16.254 1.00 95.75 94 GLU A CA 1
ATOM 768 C C . GLU A 1 94 ? -8.179 -3.316 15.318 1.00 95.75 94 GLU A C 1
ATOM 770 O O . GLU A 1 94 ? -7.623 -2.286 15.708 1.00 95.75 94 GLU A O 1
ATOM 775 N N . VAL A 1 95 ? -8.089 -3.732 14.048 1.00 95.81 95 VAL A N 1
ATOM 776 C CA . VAL A 1 95 ? -7.329 -2.991 13.031 1.00 95.81 95 VAL A CA 1
ATOM 777 C C . VAL A 1 95 ? -7.912 -1.596 12.832 1.00 95.81 95 VAL A C 1
ATOM 779 O O . VAL A 1 95 ? -7.153 -0.636 12.709 1.00 95.81 95 VAL A O 1
ATOM 782 N N . LEU A 1 96 ? -9.240 -1.446 12.844 1.00 95.38 96 LEU A N 1
ATOM 783 C CA . LEU A 1 96 ? -9.879 -0.134 12.785 1.00 95.38 96 LEU A CA 1
ATOM 784 C C . LEU A 1 96 ? -9.478 0.736 13.982 1.00 95.38 96 LEU A C 1
ATOM 786 O O . LEU A 1 96 ? -9.077 1.880 13.779 1.00 95.38 96 LEU A O 1
ATOM 790 N N . GLN A 1 97 ? -9.526 0.215 15.211 1.00 94.50 97 GLN A N 1
ATOM 791 C CA . GLN A 1 97 ? -9.098 0.964 16.402 1.00 94.50 97 GLN A CA 1
ATOM 792 C C . GLN A 1 97 ? -7.623 1.368 16.327 1.00 94.50 97 GLN A C 1
ATOM 794 O O . GLN A 1 97 ? -7.262 2.513 16.625 1.00 94.50 97 GLN A O 1
ATOM 799 N N . TRP A 1 98 ? -6.765 0.469 15.848 1.00 92.56 98 TRP A N 1
ATOM 800 C CA . TRP A 1 98 ? -5.362 0.780 15.607 1.00 92.56 98 TRP A CA 1
ATOM 801 C C . TRP A 1 98 ? -5.192 1.887 14.557 1.00 92.56 98 TRP A C 1
ATOM 803 O O . TRP A 1 98 ? -4.479 2.866 14.779 1.00 92.56 98 TRP A O 1
ATOM 813 N N . VAL A 1 99 ? -5.921 1.799 13.442 1.00 92.12 99 VAL A N 1
ATOM 814 C CA . VAL A 1 99 ? -5.965 2.820 12.389 1.00 92.12 99 VAL A CA 1
ATOM 815 C C . VAL A 1 99 ? -6.468 4.162 12.908 1.00 92.12 99 VAL A C 1
ATOM 817 O O . VAL A 1 99 ? -5.945 5.181 12.473 1.00 92.12 99 VAL A O 1
ATOM 820 N N . LEU A 1 100 ? -7.445 4.203 13.815 1.00 90.62 100 LEU A N 1
ATOM 821 C CA . LEU A 1 100 ? -8.011 5.440 14.370 1.00 90.62 100 LEU A CA 1
ATOM 822 C C . LEU A 1 100 ? -7.095 6.109 15.403 1.00 90.62 100 LEU A C 1
ATOM 824 O O . LEU A 1 100 ? -7.079 7.336 15.503 1.00 90.62 100 LEU A O 1
ATOM 828 N N . SER A 1 101 ? -6.299 5.321 16.122 1.00 89.62 101 SER A N 1
ATOM 829 C CA . SER A 1 101 ? -5.306 5.792 17.099 1.00 89.62 101 SER A CA 1
ATOM 830 C C . SER A 1 101 ? -3.928 6.070 16.484 1.00 89.62 101 SER A C 1
ATOM 832 O O . SER A 1 101 ? -3.081 6.701 17.117 1.00 89.62 101 SER A O 1
ATOM 834 N N . TYR A 1 102 ? -3.699 5.656 15.233 1.00 88.88 102 TYR A N 1
ATOM 835 C CA . TYR A 1 102 ? -2.418 5.831 14.554 1.00 88.88 102 TYR A CA 1
ATOM 836 C C . TYR A 1 102 ? -2.016 7.310 14.436 1.00 88.88 102 TYR A C 1
ATOM 838 O O . TYR A 1 102 ? -2.814 8.147 13.992 1.00 88.88 102 TYR A O 1
ATOM 846 N N . SER A 1 103 ? -0.756 7.605 14.773 1.00 86.06 103 SER A N 1
ATOM 847 C CA . SER A 1 103 ? -0.124 8.920 14.627 1.00 86.06 103 SER A CA 1
ATOM 848 C C . SER A 1 103 ? 0.821 8.942 13.423 1.00 86.06 103 SER A C 1
ATOM 850 O O . SER A 1 103 ? 1.773 8.166 13.344 1.00 86.06 103 SER A O 1
ATOM 852 N N . PHE A 1 104 ? 0.596 9.875 12.496 1.00 83.94 104 PHE A N 1
ATOM 853 C CA . PHE A 1 104 ? 1.296 9.970 11.206 1.00 83.94 104 PHE A CA 1
ATOM 854 C C . PHE A 1 104 ? 2.740 10.507 11.279 1.00 83.94 104 PHE A C 1
ATOM 856 O O . PHE A 1 104 ? 3.331 10.850 10.258 1.00 83.94 104 PHE A O 1
ATOM 863 N N . GLY A 1 105 ? 3.339 10.585 12.470 1.00 72.69 105 GLY A N 1
ATOM 864 C CA . GLY A 1 105 ? 4.667 11.173 12.670 1.00 72.69 105 GLY A CA 1
ATOM 865 C C . GLY A 1 105 ? 5.855 10.345 12.151 1.00 72.69 105 GLY A C 1
ATOM 866 O O . GLY A 1 105 ? 6.944 10.896 12.021 1.00 72.69 105 GLY A O 1
ATOM 867 N N . LYS A 1 106 ? 5.690 9.044 11.851 1.00 73.00 106 LYS A N 1
ATOM 868 C CA . LYS A 1 106 ? 6.797 8.138 11.467 1.00 73.00 106 LYS A CA 1
ATOM 869 C C . LYS A 1 106 ? 6.598 7.534 10.065 1.00 73.00 106 LYS A C 1
ATOM 871 O O . LYS A 1 106 ? 5.746 6.667 9.886 1.00 73.00 106 LYS A O 1
ATOM 876 N N . LYS A 1 107 ? 7.441 7.926 9.092 1.00 67.56 107 LYS A N 1
ATOM 877 C CA . LYS A 1 107 ? 7.354 7.489 7.676 1.00 67.56 107 LYS A CA 1
ATOM 878 C C . LYS A 1 107 ? 7.371 5.958 7.468 1.00 67.56 107 LYS A C 1
ATOM 880 O O . LYS A 1 107 ? 6.478 5.471 6.779 1.00 67.56 107 LYS A O 1
ATOM 885 N N . PRO A 1 108 ? 8.290 5.166 8.068 1.00 70.62 108 PRO A N 1
ATOM 886 C CA . PRO A 1 108 ? 8.335 3.720 7.805 1.00 70.62 108 PRO A CA 1
ATOM 887 C C . PRO A 1 108 ? 7.091 2.979 8.307 1.00 70.62 108 PRO A C 1
ATOM 889 O O . PRO A 1 108 ? 6.636 2.021 7.686 1.00 70.62 108 PRO A O 1
ATOM 892 N N . GLY A 1 109 ? 6.515 3.452 9.418 1.00 85.44 109 GLY A N 1
ATOM 893 C CA . GLY A 1 109 ? 5.280 2.896 9.959 1.00 85.44 109 GLY A CA 1
ATOM 894 C C . GLY A 1 109 ? 4.074 3.181 9.066 1.00 85.44 109 GLY A C 1
ATOM 895 O O . GLY A 1 109 ? 3.217 2.314 8.929 1.00 85.44 109 GLY A O 1
ATOM 896 N N . LEU A 1 110 ? 4.032 4.364 8.440 1.00 90.88 110 LEU A N 1
ATOM 897 C CA . LEU A 1 110 ? 2.955 4.766 7.537 1.00 90.88 110 LEU A CA 1
ATOM 898 C C . LEU A 1 110 ? 2.894 3.850 6.312 1.00 90.88 110 LEU A C 1
ATOM 900 O O . LEU A 1 110 ? 1.825 3.350 5.975 1.00 90.88 110 LEU A O 1
ATOM 904 N N . ALA A 1 111 ? 4.036 3.593 5.673 1.00 93.56 111 ALA A N 1
ATOM 905 C CA . ALA A 1 111 ? 4.105 2.696 4.521 1.00 93.56 111 ALA A CA 1
ATOM 906 C C . ALA A 1 111 ? 3.687 1.265 4.894 1.00 93.56 111 ALA A C 1
ATOM 908 O O . ALA A 1 111 ? 2.874 0.655 4.203 1.00 93.56 111 ALA A O 1
ATOM 909 N N . GLY A 1 112 ? 4.179 0.763 6.033 1.00 94.44 112 GLY A N 1
ATOM 910 C CA . GLY A 1 112 ? 3.867 -0.584 6.506 1.00 94.44 112 GLY A CA 1
ATOM 911 C C . GLY A 1 112 ? 2.383 -0.804 6.777 1.00 94.44 112 GLY A C 1
ATOM 912 O O . GLY A 1 112 ? 1.807 -1.757 6.253 1.00 94.44 112 GLY A O 1
ATOM 913 N N . ILE A 1 113 ? 1.744 0.092 7.539 1.00 94.62 113 ILE A N 1
ATOM 914 C CA . ILE A 1 113 ? 0.309 -0.029 7.831 1.00 94.62 113 ILE A CA 1
ATOM 915 C C . ILE A 1 113 ? -0.537 0.166 6.567 1.00 94.62 113 ILE A C 1
ATOM 917 O O . ILE A 1 113 ? -1.468 -0.605 6.354 1.00 94.62 113 ILE A O 1
ATOM 921 N N . THR A 1 114 ? -0.178 1.115 5.690 1.00 96.06 114 THR A N 1
ATOM 922 C CA . THR A 1 114 ? -0.890 1.348 4.419 1.00 96.06 114 THR A CA 1
ATOM 923 C C . THR A 1 114 ? -0.848 0.106 3.537 1.00 96.06 114 THR A C 1
ATOM 925 O O . THR A 1 114 ? -1.873 -0.301 2.996 1.00 96.06 114 THR A O 1
ATOM 928 N N . TRP A 1 115 ? 0.319 -0.532 3.411 1.00 97.06 115 TRP A N 1
ATOM 929 C CA . TRP A 1 115 ? 0.450 -1.746 2.614 1.00 97.06 115 TRP A CA 1
ATOM 930 C C . TRP A 1 115 ? -0.331 -2.906 3.224 1.00 97.06 115 TRP A C 1
ATOM 932 O O . TRP A 1 115 ? -1.066 -3.586 2.507 1.00 97.06 115 TRP A O 1
ATOM 942 N N . ALA A 1 116 ? -0.216 -3.115 4.537 1.00 95.88 116 ALA A N 1
ATOM 943 C CA . ALA A 1 116 ? -0.895 -4.206 5.225 1.00 95.88 116 ALA A CA 1
ATOM 944 C C . ALA A 1 116 ? -2.421 -4.112 5.072 1.00 95.88 116 ALA A C 1
ATOM 946 O O . ALA A 1 116 ? -3.031 -5.070 4.611 1.00 95.88 116 ALA A O 1
ATOM 947 N N . ILE A 1 117 ? -3.027 -2.947 5.337 1.00 96.00 117 ILE A N 1
ATOM 948 C CA . ILE A 1 117 ? -4.480 -2.761 5.173 1.00 96.00 117 ILE A CA 1
ATOM 949 C C . ILE A 1 117 ? -4.902 -2.712 3.698 1.00 96.00 117 ILE A C 1
ATOM 951 O O . ILE A 1 117 ? -5.959 -3.222 3.338 1.00 96.00 117 ILE A O 1
ATOM 955 N N . GLY A 1 118 ? -4.086 -2.097 2.835 1.00 95.75 118 GLY A N 1
ATOM 956 C CA . GLY A 1 118 ? -4.398 -1.885 1.420 1.00 95.75 118 GLY A CA 1
ATOM 957 C C . GLY A 1 118 ? -4.454 -3.179 0.619 1.00 95.75 118 GLY A C 1
ATOM 958 O O . GLY A 1 118 ? -5.216 -3.306 -0.341 1.00 95.75 118 GLY A O 1
ATOM 959 N N . SER A 1 119 ? -3.654 -4.151 1.043 1.00 95.81 119 SER A N 1
ATOM 960 C CA . SER A 1 119 ? -3.514 -5.445 0.389 1.00 95.81 119 SER A CA 1
ATOM 961 C C . SER A 1 119 ? -4.234 -6.586 1.103 1.00 95.81 119 SER A C 1
ATOM 963 O O . SER A 1 119 ? -4.153 -7.718 0.632 1.00 95.81 119 SER A O 1
ATOM 965 N N . ASP A 1 120 ? -4.932 -6.333 2.207 1.00 95.31 120 ASP A N 1
ATOM 966 C CA . ASP A 1 120 ? -5.765 -7.343 2.859 1.00 95.31 120 ASP A CA 1
ATOM 967 C C . ASP A 1 120 ? -7.034 -7.587 2.019 1.00 95.31 120 ASP A C 1
ATOM 969 O O . ASP A 1 120 ? -7.662 -6.646 1.519 1.00 95.31 120 ASP A O 1
ATOM 973 N N . ALA A 1 121 ? -7.375 -8.856 1.780 1.00 93.44 121 ALA A N 1
ATOM 974 C CA . ALA A 1 121 ? -8.551 -9.242 1.000 1.00 93.44 121 ALA A CA 1
ATOM 975 C C . ALA A 1 121 ? -9.761 -9.615 1.867 1.00 93.44 121 ALA A C 1
ATOM 977 O O . ALA A 1 121 ? -10.805 -9.949 1.304 1.00 93.44 121 ALA A O 1
ATOM 978 N N . ARG A 1 122 ? -9.642 -9.581 3.201 1.00 92.81 122 ARG A N 1
ATOM 979 C CA . ARG A 1 122 ? -10.762 -9.834 4.112 1.00 92.81 122 ARG A CA 1
ATOM 980 C C . ARG A 1 122 ? -11.833 -8.755 3.968 1.00 92.81 122 ARG A C 1
ATOM 982 O O . ARG A 1 122 ? -11.559 -7.597 3.643 1.00 92.81 122 ARG A O 1
ATOM 989 N N . GLU A 1 123 ? -13.073 -9.144 4.234 1.00 90.06 123 GLU A N 1
ATOM 990 C CA . GLU A 1 123 ? -14.206 -8.224 4.240 1.00 90.06 123 GLU A CA 1
ATOM 991 C C . GLU A 1 123 ? -14.020 -7.117 5.298 1.00 90.06 123 GLU A C 1
ATOM 993 O O . GLU A 1 123 ? -13.355 -7.302 6.317 1.00 90.06 123 GLU A O 1
ATOM 998 N N . GLY A 1 124 ? -14.556 -5.923 5.033 1.00 89.44 124 GLY A N 1
ATOM 999 C CA . GLY A 1 124 ? -14.449 -4.762 5.928 1.00 89.44 124 GLY A CA 1
ATOM 1000 C C . GLY A 1 124 ? -13.157 -3.944 5.786 1.00 89.44 124 GLY A C 1
ATOM 1001 O O . GLY A 1 124 ? -13.175 -2.736 6.045 1.00 89.44 124 GLY A O 1
ATOM 1002 N N . PHE A 1 125 ? -12.066 -4.523 5.271 1.00 94.50 125 PHE A N 1
ATOM 1003 C CA . PHE A 1 125 ? -10.788 -3.812 5.113 1.00 94.50 125 PHE A CA 1
ATOM 1004 C C . PHE A 1 125 ? -10.849 -2.634 4.139 1.00 94.50 125 PHE A C 1
ATOM 1006 O O . PHE A 1 125 ? -10.154 -1.637 4.331 1.00 94.50 125 PHE A O 1
ATOM 1013 N N . ASP A 1 126 ? -11.743 -2.666 3.150 1.00 92.88 126 ASP A N 1
ATOM 1014 C CA . ASP A 1 126 ? -11.970 -1.516 2.270 1.00 92.88 126 ASP A CA 1
ATOM 1015 C C . ASP A 1 126 ? -12.588 -0.308 2.993 1.00 92.88 126 ASP A C 1
ATOM 1017 O O . ASP A 1 126 ? -12.377 0.834 2.579 1.00 92.88 126 ASP A O 1
ATOM 1021 N N . CYS A 1 127 ? -13.329 -0.519 4.084 1.00 95.06 127 CYS A N 1
ATOM 1022 C CA . CYS A 1 127 ? -13.799 0.568 4.943 1.00 95.06 127 CYS A CA 1
ATOM 1023 C C . CYS A 1 127 ? -12.648 1.130 5.789 1.00 95.06 127 CYS A C 1
ATOM 1025 O O . CYS A 1 127 ? -12.394 2.335 5.777 1.00 95.06 127 CYS A O 1
ATOM 1027 N N . ILE A 1 128 ? -11.889 0.245 6.441 1.00 96.81 128 ILE A N 1
ATOM 1028 C CA . ILE A 1 128 ? -10.736 0.594 7.286 1.00 96.81 128 ILE A CA 1
ATOM 1029 C C . ILE A 1 128 ? -9.707 1.410 6.497 1.00 96.81 128 ILE A C 1
ATOM 1031 O O . ILE A 1 128 ? -9.277 2.481 6.925 1.00 96.81 128 ILE A O 1
ATOM 1035 N N . ARG A 1 129 ? -9.361 0.938 5.299 1.00 96.44 129 ARG A N 1
ATOM 1036 C CA . ARG A 1 129 ? -8.447 1.601 4.366 1.00 96.44 129 ARG A CA 1
ATOM 1037 C C . ARG A 1 129 ? -8.921 3.000 3.979 1.00 96.44 129 ARG A C 1
ATOM 1039 O O . ARG A 1 129 ? -8.130 3.940 4.012 1.00 96.44 129 ARG A O 1
ATOM 1046 N N . ARG A 1 130 ? -10.212 3.165 3.659 1.00 95.31 130 ARG A N 1
ATOM 1047 C CA . ARG A 1 130 ? -10.798 4.482 3.348 1.00 95.31 130 ARG A CA 1
ATOM 1048 C C . ARG A 1 130 ? -10.698 5.440 4.534 1.00 95.31 130 ARG A C 1
ATOM 1050 O O . ARG A 1 130 ? -10.261 6.573 4.344 1.00 95.31 130 ARG A O 1
ATOM 1057 N N . HIS A 1 131 ? -11.012 4.983 5.747 1.00 95.25 131 HIS A N 1
ATOM 1058 C CA . HIS A 1 131 ? -10.843 5.790 6.958 1.00 95.25 131 HIS A CA 1
ATOM 1059 C C . HIS A 1 131 ? -9.383 6.184 7.193 1.00 95.25 131 HIS A C 1
ATOM 1061 O O . HIS A 1 131 ? -9.099 7.343 7.501 1.00 95.25 131 HIS A O 1
ATOM 1067 N N . PHE A 1 132 ? -8.446 5.255 7.004 1.00 95.50 132 PHE A N 1
ATOM 1068 C CA . PHE A 1 132 ? -7.023 5.541 7.149 1.00 95.50 132 PHE A CA 1
ATOM 1069 C C . PHE A 1 132 ? -6.546 6.602 6.146 1.00 95.50 132 PHE A C 1
ATOM 1071 O O . PHE A 1 132 ? -5.912 7.582 6.542 1.00 95.50 132 PHE A O 1
ATOM 1078 N N . HIS A 1 133 ? -6.911 6.467 4.866 1.00 95.06 133 HIS A N 1
ATOM 1079 C CA . HIS A 1 133 ? -6.591 7.459 3.835 1.00 95.06 133 HIS A CA 1
ATOM 1080 C C . HIS A 1 133 ? -7.190 8.835 4.140 1.00 95.06 133 HIS A C 1
ATOM 1082 O O . HIS A 1 133 ? -6.497 9.842 3.999 1.00 95.06 133 HIS A O 1
ATOM 1088 N N . GLN A 1 134 ? -8.442 8.889 4.600 1.00 94.12 134 GLN A N 1
ATOM 1089 C CA . GLN A 1 134 ? -9.095 10.142 4.974 1.00 94.12 134 GLN A CA 1
ATOM 1090 C C . GLN A 1 134 ? -8.367 10.830 6.137 1.00 94.12 134 GLN A C 1
ATOM 1092 O O . GLN A 1 134 ? -8.090 12.029 6.072 1.00 94.12 134 GLN A O 1
ATOM 1097 N N . ARG A 1 135 ? -7.996 10.078 7.183 1.00 93.38 135 ARG A N 1
ATOM 1098 C CA . ARG A 1 135 ? -7.220 10.615 8.313 1.00 93.38 135 ARG A CA 1
ATOM 1099 C C . ARG A 1 135 ? -5.859 11.143 7.863 1.00 93.38 135 ARG A C 1
ATOM 1101 O O . ARG A 1 135 ? -5.472 12.235 8.280 1.00 93.38 135 ARG A O 1
ATOM 1108 N N . LEU A 1 136 ? -5.161 10.404 7.000 1.00 91.88 136 LEU A N 1
ATOM 1109 C CA . LEU A 1 136 ? -3.878 10.836 6.450 1.00 91.88 136 LEU A CA 1
ATOM 1110 C C . LEU A 1 136 ? -4.031 12.127 5.640 1.00 91.88 136 LEU A C 1
ATOM 1112 O O . LEU A 1 136 ? -3.246 13.049 5.822 1.00 91.88 136 LEU A O 1
ATOM 1116 N N . GLN A 1 137 ? -5.059 12.228 4.796 1.00 91.56 137 GLN A N 1
ATOM 1117 C CA . GLN A 1 137 ? -5.328 13.435 4.017 1.00 91.56 137 GLN A CA 1
ATOM 1118 C C . GLN A 1 137 ? -5.578 14.651 4.918 1.00 91.56 137 GLN A C 1
ATOM 1120 O O . GLN A 1 137 ? -4.969 15.697 4.703 1.00 91.56 137 GLN A O 1
ATOM 1125 N N . ILE A 1 138 ? -6.417 14.512 5.952 1.00 91.62 138 ILE A N 1
ATOM 1126 C CA . ILE A 1 138 ? -6.678 15.584 6.926 1.00 91.62 138 ILE A CA 1
ATOM 1127 C C . ILE A 1 138 ? -5.380 16.009 7.620 1.00 91.62 138 ILE A C 1
ATOM 1129 O O . ILE A 1 138 ? -5.109 17.203 7.747 1.00 91.62 138 ILE A O 1
ATOM 1133 N N . TYR A 1 139 ? -4.565 15.045 8.053 1.00 90.88 139 TYR A N 1
ATOM 1134 C CA . TYR A 1 139 ? -3.273 15.322 8.676 1.00 90.88 139 TYR A CA 1
ATOM 1135 C C . TYR A 1 139 ? -2.324 16.071 7.731 1.00 90.88 139 TYR A C 1
ATOM 1137 O O . TYR A 1 139 ? -1.723 17.063 8.136 1.0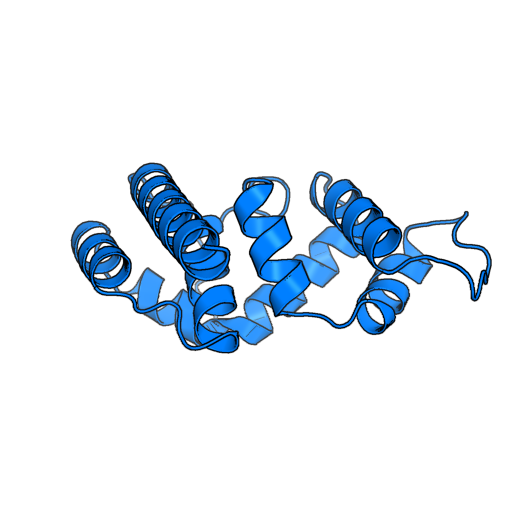0 90.88 139 TYR A O 1
ATOM 1145 N N . SER A 1 140 ? -2.207 15.625 6.477 1.00 88.25 140 SER A N 1
ATOM 1146 C CA . SER A 1 140 ? -1.357 16.264 5.470 1.00 88.25 140 SER A CA 1
ATOM 1147 C C . SER A 1 140 ? -1.790 17.699 5.185 1.00 88.25 140 SER A C 1
ATOM 1149 O O . SER A 1 140 ? -0.941 18.580 5.179 1.00 88.25 140 SER A O 1
ATOM 1151 N N . VAL A 1 141 ? -3.093 17.954 5.018 1.00 90.31 141 VAL A N 1
ATOM 1152 C CA . VAL A 1 141 ? -3.619 19.314 4.804 1.00 90.31 141 VAL A CA 1
ATOM 1153 C C . VAL A 1 141 ? -3.311 20.211 6.002 1.00 90.31 141 VAL A C 1
ATOM 1155 O O . VAL A 1 141 ? -2.802 21.308 5.821 1.00 90.31 141 VAL A O 1
ATOM 1158 N N . ARG A 1 142 ? -3.531 19.731 7.233 1.00 89.12 142 ARG A N 1
ATOM 1159 C CA . ARG A 1 142 ? -3.230 20.492 8.460 1.00 89.12 142 ARG A CA 1
ATOM 1160 C C . ARG A 1 142 ? -1.749 20.794 8.672 1.00 89.12 142 ARG A C 1
ATOM 1162 O O . ARG A 1 142 ? -1.445 21.657 9.476 1.00 89.12 142 ARG A O 1
ATOM 1169 N N . LYS A 1 143 ? -0.843 20.056 8.028 1.00 85.44 143 LYS A N 1
ATOM 1170 C CA . LYS A 1 143 ? 0.599 20.338 8.063 1.00 85.44 143 LYS A CA 1
ATOM 1171 C C . LYS A 1 143 ? 1.058 21.342 7.008 1.00 85.44 143 LYS A C 1
ATOM 1173 O O . LYS A 1 143 ? 2.190 21.803 7.093 1.00 85.44 143 LYS A O 1
ATOM 1178 N N . LEU A 1 144 ? 0.234 21.590 5.993 1.00 77.44 144 LEU A N 1
ATOM 1179 C CA . LEU A 1 144 ? 0.497 22.577 4.945 1.00 77.44 144 LEU A CA 1
ATOM 1180 C C . LEU A 1 144 ? -0.064 23.963 5.301 1.00 77.44 144 LEU A C 1
ATOM 1182 O O . LEU A 1 144 ? 0.324 24.937 4.662 1.00 77.44 144 LEU A O 1
ATOM 1186 N N . LEU A 1 145 ? -0.976 24.023 6.277 1.00 60.47 145 LEU A N 1
ATOM 1187 C CA . LEU A 1 145 ? -1.511 25.237 6.900 1.00 60.47 145 LEU A CA 1
ATOM 1188 C C . LEU A 1 145 ? -0.695 25.585 8.148 1.00 60.47 145 LEU A C 1
ATOM 1190 O O . LEU A 1 145 ? -0.525 26.795 8.398 1.00 60.47 145 LEU A O 1
#

Radius of gyration: 15.78 Å; chains: 1; bounding box: 34×49×41 Å

Secondary structure (DSSP, 8-state):
-----TTB--GGGS-HHHHHHHHHHH--HHHHHHHHTTT-TT--S-TT--HHHHHHHHHHHHTSSSHHHHHHHHHHHHHTHHHHHHHHHS-HHHHHHHHHH--TT-HHHHHHHHHHHHTB-STTHHHHHHHHHHHHHHHHHHHH-

pLDDT: mean 85.31, std 14.28, range [30.5, 97.06]

Foldseek 3Di:
DPDPPPFWAQLLQFDLLLLLLLDVLPDDLVVLCVLCVVVDPPPPPDPPCDSVNSSVVLSVVCNDDDSSVVVVSVVLCVLLVVLLVVLVPDDLVVLLVCLVPDDPPDSSVLSNNSRNLRTGRDPPSVVSNVSSSVVVVVVVVVVVD